Protein AF-A0A076EJC0-F1 (afdb_monomer)

Secondary structure (DSSP, 8-state):
-HHHHHHHHHHT-HHHHHHHHTTHHHHHHHHHTTT-TTTSSS-EETTEEHHHHHHHHHHHHHHHHHHHHHHHHHHHHHTT--

Nearest PDB structures (foldseek):
  5eg1-assembly1_B  TM=3.806E-01  e=9.203E+00  Escherichia coli

Organism: Rhodococcus opacus (NCBI:txid37919)

pLDDT: mean 78.68, std 12.56, range [49.0, 94.19]

Sequence (82 aa):
MQRDAILGAIEDSPQRRWLLLVPVAPVLALVTAVWLPFVNTADLWLGMPRLLVWCSAWVLLLLPALAAVEFGLVRPHEEATL

Radius of gyration: 19.25 Å; Cα contacts (8 Å, |Δi|>4): 50; chains: 1; bounding box: 35×27×53 Å

Structure (mmCIF, N/CA/C/O backbone):
data_AF-A0A076EJC0-F1
#
_entry.id   AF-A0A076EJC0-F1
#
loop_
_atom_site.group_PDB
_atom_site.id
_atom_site.type_symbol
_atom_site.label_atom_id
_atom_site.label_alt_id
_atom_site.label_comp_id
_atom_site.label_asym_id
_atom_site.label_entity_id
_atom_site.label_seq_id
_atom_site.pdbx_PDB_ins_code
_atom_site.Cartn_x
_atom_site.Cartn_y
_atom_site.Cartn_z
_atom_site.occupancy
_atom_site.B_iso_or_equiv
_atom_site.auth_seq_id
_atom_site.auth_comp_id
_atom_site.auth_asym_id
_atom_site.auth_atom_id
_atom_site.pdbx_PDB_model_num
ATOM 1 N N . MET A 1 1 ? 23.586 -15.122 -34.732 1.00 60.25 1 MET A N 1
A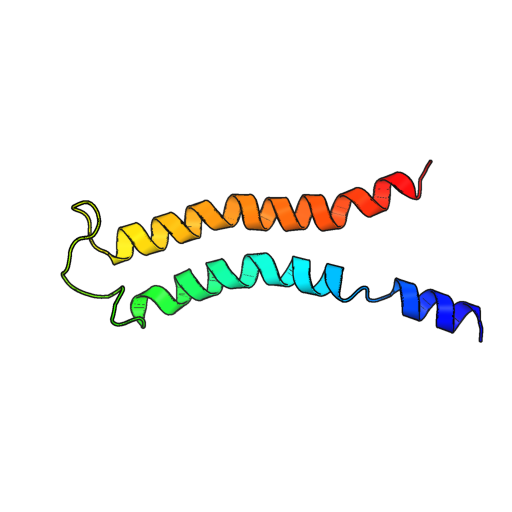TOM 2 C CA . MET A 1 1 ? 24.337 -15.447 -33.503 1.00 60.25 1 MET A CA 1
ATOM 3 C C . MET A 1 1 ? 24.655 -14.217 -32.660 1.00 60.25 1 MET A C 1
ATOM 5 O O . M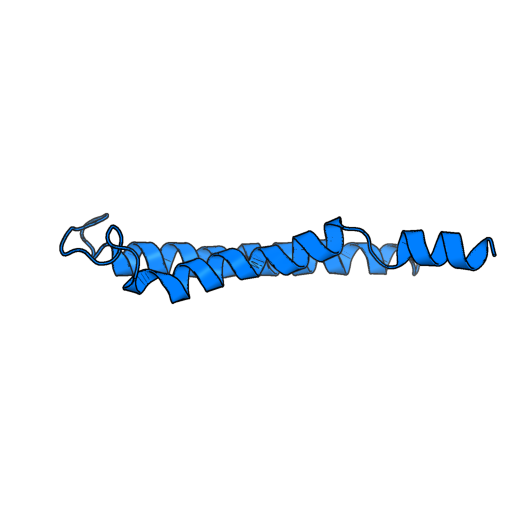ET A 1 1 ? 24.072 -14.096 -31.598 1.00 60.25 1 MET A O 1
ATOM 9 N N . GLN A 1 2 ? 25.502 -13.270 -33.088 1.00 66.88 2 GLN A N 1
ATOM 10 C CA . GLN A 1 2 ? 25.836 -12.104 -32.239 1.00 66.88 2 GLN A CA 1
ATOM 11 C C . GLN A 1 2 ? 24.678 -11.106 -32.054 1.00 66.88 2 GLN A C 1
ATOM 13 O O . GLN A 1 2 ? 24.541 -10.518 -30.987 1.00 66.88 2 GLN A O 1
ATOM 18 N N . ARG A 1 3 ? 23.804 -10.956 -33.061 1.00 62.09 3 ARG A N 1
ATOM 19 C CA . ARG A 1 3 ? 22.576 -10.146 -32.948 1.00 62.09 3 ARG A CA 1
ATOM 20 C C . ARG A 1 3 ? 21.619 -10.687 -31.887 1.00 62.09 3 ARG A C 1
ATOM 22 O O . ARG A 1 3 ? 21.034 -9.892 -31.172 1.00 62.09 3 ARG A O 1
ATOM 29 N N . ASP A 1 4 ? 21.526 -12.004 -31.745 1.00 64.88 4 ASP A N 1
ATOM 30 C CA . ASP A 1 4 ? 20.619 -12.663 -30.796 1.00 64.88 4 ASP A CA 1
ATOM 31 C C . ASP A 1 4 ? 21.137 -12.523 -29.351 1.00 64.88 4 ASP A C 1
ATOM 33 O O . ASP A 1 4 ? 20.358 -12.351 -28.422 1.00 64.88 4 ASP A O 1
ATOM 37 N N . ALA A 1 5 ? 22.464 -12.498 -29.171 1.00 67.56 5 ALA A N 1
ATOM 38 C CA . ALA A 1 5 ? 23.110 -12.226 -27.884 1.00 67.56 5 ALA A CA 1
ATOM 39 C C . ALA A 1 5 ? 23.002 -10.751 -27.454 1.00 67.56 5 ALA A C 1
ATOM 41 O O . ALA A 1 5 ? 22.859 -10.462 -26.270 1.00 67.56 5 ALA A O 1
ATOM 42 N N . ILE A 1 6 ? 23.050 -9.818 -28.413 1.00 61.19 6 ILE A N 1
ATOM 43 C CA . ILE A 1 6 ? 22.840 -8.386 -28.155 1.00 61.19 6 ILE A CA 1
ATOM 44 C C . ILE A 1 6 ? 21.360 -8.112 -27.869 1.00 61.19 6 ILE A C 1
ATOM 46 O O . ILE A 1 6 ? 21.058 -7.388 -26.928 1.00 61.19 6 ILE A O 1
ATOM 50 N N . LEU A 1 7 ? 20.442 -8.733 -28.617 1.00 64.81 7 LEU A N 1
ATOM 51 C CA . LEU A 1 7 ? 19.005 -8.640 -28.356 1.00 64.81 7 LEU A CA 1
ATOM 52 C C . LEU A 1 7 ? 18.665 -9.217 -26.978 1.00 64.81 7 LEU A C 1
ATOM 54 O O . LEU A 1 7 ? 18.077 -8.497 -26.187 1.00 64.81 7 LEU A O 1
ATOM 58 N N . GLY A 1 8 ? 19.167 -10.401 -26.611 1.00 60.09 8 GLY A N 1
ATOM 59 C CA . GLY A 1 8 ? 18.945 -10.984 -25.280 1.00 60.09 8 GLY A CA 1
ATOM 60 C C . GLY A 1 8 ? 19.529 -10.178 -24.106 1.00 60.09 8 GLY A C 1
ATOM 61 O O . GLY A 1 8 ? 19.025 -10.273 -22.991 1.00 60.09 8 GLY A O 1
ATOM 62 N N . ALA A 1 9 ? 20.557 -9.352 -24.336 1.00 61.62 9 ALA A N 1
ATOM 63 C CA . ALA A 1 9 ? 21.090 -8.426 -23.330 1.00 61.62 9 ALA A CA 1
ATOM 64 C C . ALA A 1 9 ? 20.244 -7.143 -23.178 1.00 61.62 9 ALA A C 1
ATOM 66 O O . ALA A 1 9 ? 20.287 -6.497 -22.131 1.00 61.62 9 ALA A O 1
ATOM 67 N N . ILE A 1 10 ? 19.484 -6.780 -24.217 1.00 57.22 10 ILE A N 1
ATOM 68 C CA . ILE A 1 10 ? 18.568 -5.629 -24.249 1.00 57.22 10 ILE A CA 1
ATOM 69 C C . ILE A 1 10 ? 17.148 -6.045 -23.808 1.00 57.22 10 ILE A C 1
ATOM 71 O O . ILE A 1 10 ? 16.417 -5.230 -23.248 1.00 57.22 10 ILE A O 1
ATOM 75 N N . GLU A 1 11 ? 16.771 -7.307 -24.032 1.00 63.09 11 GLU A N 1
ATOM 76 C CA . GLU A 1 11 ? 15.397 -7.822 -23.948 1.00 63.09 11 GLU A CA 1
ATOM 77 C C . GLU A 1 11 ? 14.860 -7.952 -22.517 1.00 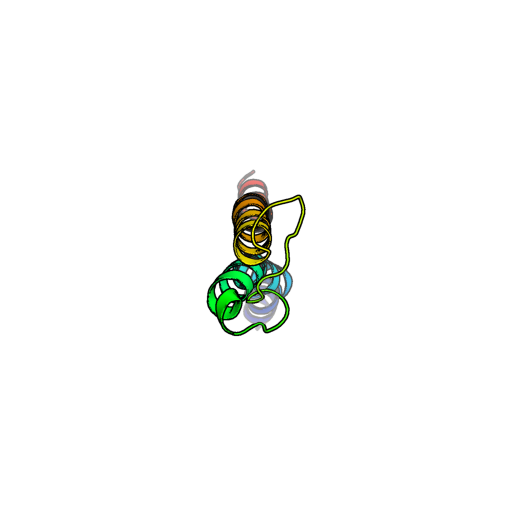63.09 11 GLU A C 1
ATOM 79 O O . GLU A 1 11 ? 13.658 -7.823 -22.327 1.00 63.09 11 GLU A O 1
ATOM 84 N N . ASP A 1 12 ? 15.711 -8.065 -21.493 1.00 61.03 12 ASP A N 1
ATOM 85 C CA . ASP A 1 12 ? 15.257 -8.067 -20.099 1.00 61.03 12 ASP A CA 1
ATOM 86 C C . ASP A 1 12 ? 16.333 -7.521 -19.157 1.00 61.03 12 ASP A C 1
ATOM 88 O O . ASP A 1 12 ? 17.053 -8.265 -18.487 1.00 61.03 12 ASP A O 1
ATOM 92 N N . SER A 1 13 ? 16.437 -6.193 -19.040 1.00 65.62 13 SER A N 1
ATOM 93 C CA . SER A 1 13 ? 17.171 -5.648 -17.900 1.00 65.62 13 SER A CA 1
ATOM 94 C C . SER A 1 13 ? 16.383 -5.997 -16.622 1.00 65.62 13 SER A C 1
ATOM 96 O O . SER A 1 13 ? 15.232 -5.571 -16.464 1.00 65.62 13 SER A O 1
ATOM 98 N N . PRO A 1 14 ? 16.959 -6.764 -15.672 1.00 69.88 14 PRO A N 1
ATOM 99 C CA . PRO A 1 14 ? 16.268 -7.164 -14.439 1.00 69.88 14 PRO A CA 1
ATOM 100 C C . PRO A 1 14 ? 15.753 -5.955 -13.644 1.00 69.88 14 PRO A C 1
ATOM 102 O O . PRO A 1 14 ? 14.802 -6.062 -12.874 1.00 69.88 14 PRO A O 1
ATOM 105 N N . GLN A 1 15 ? 16.343 -4.789 -13.893 1.00 74.12 15 GLN A N 1
ATOM 106 C CA . GLN A 1 15 ? 15.968 -3.491 -13.361 1.00 74.12 15 GLN A CA 1
ATOM 107 C C . GLN A 1 15 ? 14.591 -3.007 -13.845 1.00 74.12 15 GLN A C 1
ATOM 109 O O . GLN A 1 15 ? 13.808 -2.521 -13.033 1.00 74.12 15 GLN A O 1
ATOM 114 N N . ARG A 1 16 ? 14.243 -3.209 -15.127 1.00 70.56 16 ARG A N 1
ATOM 115 C CA . ARG A 1 16 ? 12.921 -2.873 -15.689 1.00 70.56 16 ARG A CA 1
ATOM 116 C C . ARG A 1 16 ? 11.825 -3.727 -15.054 1.00 70.56 16 ARG A C 1
ATOM 118 O O . ARG A 1 16 ? 10.770 -3.223 -14.672 1.00 70.56 16 ARG A O 1
ATOM 125 N N . ARG A 1 17 ? 12.118 -5.017 -14.871 1.00 75.75 17 ARG A N 1
ATOM 126 C CA . ARG A 1 17 ? 11.239 -5.962 -14.174 1.00 75.75 17 ARG A CA 1
ATOM 127 C C . ARG A 1 17 ? 11.081 -5.604 -12.696 1.00 75.75 17 ARG A C 1
ATOM 129 O O . ARG A 1 17 ? 9.969 -5.660 -12.186 1.00 75.75 17 ARG A O 1
ATOM 136 N N . TRP A 1 18 ? 12.156 -5.191 -12.025 1.00 77.75 18 TRP A N 1
ATOM 137 C CA . TRP A 1 18 ? 12.105 -4.710 -10.641 1.00 77.75 18 TRP A CA 1
ATOM 138 C C . TRP A 1 18 ? 11.260 -3.444 -10.488 1.00 77.75 18 TRP A C 1
ATOM 140 O O . TRP A 1 18 ? 10.448 -3.374 -9.571 1.00 77.75 18 TRP A O 1
ATOM 150 N N . LEU A 1 19 ? 11.391 -2.480 -11.407 1.00 80.62 19 LEU A N 1
ATOM 151 C CA . LEU A 1 19 ? 10.572 -1.265 -11.432 1.00 80.62 19 LEU A CA 1
ATOM 152 C C . LEU A 1 19 ? 9.080 -1.602 -11.527 1.00 80.62 19 LEU A C 1
ATOM 154 O O . LEU A 1 19 ? 8.293 -1.104 -10.730 1.00 80.62 19 LEU A O 1
ATOM 158 N N . LEU A 1 20 ? 8.690 -2.525 -12.411 1.00 79.62 20 LEU A N 1
ATOM 159 C CA . LEU A 1 20 ? 7.295 -2.972 -12.530 1.00 79.62 20 LEU A CA 1
ATOM 160 C C . LEU A 1 20 ? 6.735 -3.612 -11.245 1.00 79.62 20 LEU A C 1
ATOM 162 O O . LEU A 1 20 ? 5.522 -3.606 -11.041 1.00 79.62 20 LEU A O 1
ATOM 166 N N . LEU A 1 21 ? 7.594 -4.141 -10.367 1.00 84.75 21 LEU A N 1
ATOM 167 C CA . LEU A 1 21 ? 7.189 -4.722 -9.084 1.00 84.75 21 LEU A CA 1
ATOM 168 C C . LEU A 1 21 ? 7.032 -3.680 -7.965 1.00 84.75 21 LEU A C 1
ATOM 170 O O . LEU A 1 21 ? 6.380 -3.969 -6.963 1.00 84.75 21 LEU A O 1
ATOM 174 N N . VAL A 1 22 ? 7.562 -2.464 -8.123 1.00 86.94 22 VAL A N 1
ATOM 175 C CA . VAL A 1 22 ? 7.456 -1.381 -7.127 1.00 86.94 22 VAL A CA 1
ATOM 176 C C . VAL A 1 22 ? 6.002 -1.080 -6.717 1.00 86.94 22 VAL A C 1
ATOM 178 O O . VAL A 1 22 ? 5.739 -1.049 -5.515 1.00 86.94 22 VAL A O 1
ATOM 181 N N . PRO A 1 23 ? 5.025 -0.921 -7.636 1.00 87.69 23 PRO A N 1
ATOM 182 C CA . PRO A 1 23 ? 3.627 -0.684 -7.262 1.00 87.69 23 PRO A CA 1
ATOM 183 C C . PRO A 1 23 ? 2.914 -1.924 -6.700 1.00 87.69 23 PRO A C 1
ATOM 185 O O . PRO A 1 23 ? 1.852 -1.794 -6.095 1.00 87.69 23 PRO A O 1
ATOM 188 N N . VAL A 1 24 ? 3.485 -3.125 -6.835 1.00 89.31 24 VAL A N 1
ATOM 189 C CA . VAL A 1 24 ? 2.889 -4.347 -6.268 1.00 89.31 24 VAL A CA 1
ATOM 190 C C . VAL A 1 24 ? 2.938 -4.314 -4.739 1.00 89.31 24 VAL A C 1
ATOM 192 O O . VAL A 1 24 ? 1.988 -4.738 -4.085 1.00 89.31 24 VAL A O 1
ATOM 195 N N . ALA A 1 25 ? 4.002 -3.756 -4.156 1.00 88.94 25 ALA A N 1
ATOM 196 C CA . ALA A 1 25 ? 4.155 -3.644 -2.707 1.00 88.94 25 ALA A CA 1
ATOM 197 C C . ALA A 1 25 ? 3.009 -2.865 -2.015 1.00 88.94 25 ALA A C 1
ATOM 199 O O . ALA A 1 25 ? 2.379 -3.440 -1.122 1.00 88.94 25 ALA A O 1
ATOM 200 N N . PRO A 1 26 ? 2.668 -1.618 -2.408 1.00 89.50 26 PRO A N 1
ATOM 201 C CA . PRO A 1 26 ? 1.556 -0.887 -1.799 1.00 89.50 26 PRO A CA 1
ATOM 202 C C . PRO A 1 26 ? 0.200 -1.569 -2.021 1.00 89.50 26 PRO A C 1
ATOM 204 O O . PRO A 1 26 ? -0.624 -1.590 -1.109 1.00 89.50 26 PRO A O 1
ATOM 207 N N . VAL A 1 27 ? -0.027 -2.189 -3.185 1.00 89.56 27 VAL A N 1
ATOM 208 C CA . VAL A 1 27 ? -1.265 -2.943 -3.448 1.00 89.56 27 VAL A CA 1
ATOM 209 C C . VAL A 1 27 ? -1.400 -4.123 -2.486 1.00 89.56 27 VAL A C 1
ATOM 211 O O . VAL A 1 27 ? -2.445 -4.291 -1.859 1.00 89.56 27 VAL A O 1
ATOM 214 N N . LEU A 1 28 ? -0.339 -4.915 -2.313 1.00 91.62 28 LEU A N 1
ATOM 215 C CA . LEU A 1 28 ? -0.343 -6.036 -1.375 1.00 91.62 28 LEU A CA 1
ATOM 216 C C . LEU A 1 28 ? -0.550 -5.567 0.065 1.00 91.62 28 LEU A C 1
ATOM 218 O O . LEU A 1 28 ? -1.334 -6.174 0.793 1.00 91.62 28 LEU A O 1
ATOM 222 N N . ALA A 1 29 ? 0.095 -4.476 0.475 1.00 89.38 29 ALA A N 1
ATOM 223 C CA . ALA A 1 29 ? -0.067 -3.919 1.814 1.00 89.38 29 ALA A CA 1
ATOM 224 C C . ALA A 1 29 ? -1.503 -3.441 2.101 1.00 89.38 29 ALA A C 1
ATOM 226 O O . ALA A 1 29 ? -1.970 -3.559 3.236 1.00 89.38 29 ALA A O 1
ATOM 227 N N . LEU A 1 30 ? -2.218 -2.949 1.082 1.00 90.19 30 LEU A N 1
ATOM 228 C CA . LEU A 1 30 ? -3.627 -2.555 1.180 1.00 90.19 30 LEU A CA 1
ATOM 229 C C . LEU A 1 30 ? -4.563 -3.769 1.218 1.00 90.19 30 LEU A C 1
ATOM 231 O O . LEU A 1 30 ? -5.432 -3.846 2.082 1.00 90.19 30 LEU A O 1
ATOM 235 N N . VAL A 1 31 ? -4.364 -4.746 0.328 1.00 91.19 31 VAL A N 1
ATOM 236 C CA . VAL A 1 31 ? -5.190 -5.967 0.266 1.00 91.19 31 VAL A CA 1
ATOM 237 C C . VAL A 1 31 ? -5.047 -6.802 1.539 1.00 91.19 31 VAL A C 1
ATOM 239 O O . VAL A 1 31 ? -6.017 -7.374 2.037 1.00 91.19 31 VAL A O 1
ATOM 242 N N . THR A 1 32 ? -3.840 -6.857 2.097 1.00 90.69 32 THR A N 1
ATOM 243 C CA . THR A 1 32 ? -3.558 -7.643 3.303 1.00 90.69 32 THR A CA 1
ATOM 244 C C . THR A 1 32 ? -3.901 -6.908 4.597 1.00 90.69 32 THR A C 1
ATOM 246 O O . THR A 1 32 ? -3.964 -7.555 5.638 1.00 90.69 32 THR A O 1
ATOM 249 N N . ALA A 1 33 ? -4.205 -5.603 4.561 1.00 87.19 33 ALA A N 1
ATOM 250 C CA . ALA A 1 33 ? -4.422 -4.775 5.753 1.00 87.19 33 ALA A CA 1
ATOM 251 C C . ALA A 1 3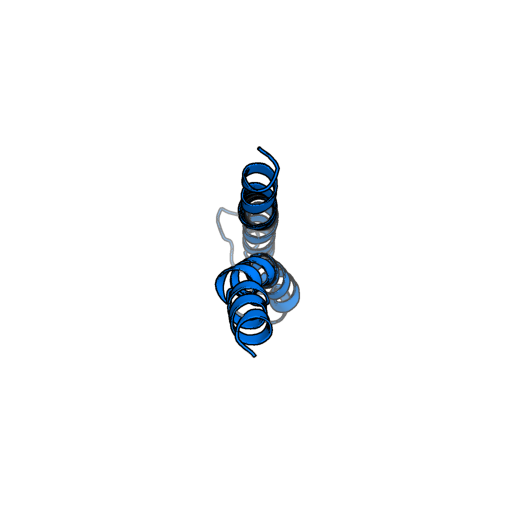3 ? -5.436 -5.365 6.756 1.00 87.19 33 ALA A C 1
ATOM 253 O O . ALA A 1 33 ? -5.251 -5.241 7.964 1.00 87.19 33 ALA A O 1
ATOM 254 N N . VAL A 1 34 ? -6.477 -6.050 6.269 1.00 83.94 34 VAL A N 1
ATOM 255 C CA . VAL A 1 34 ? -7.528 -6.674 7.101 1.00 83.94 34 VAL A CA 1
ATOM 256 C C . VAL A 1 34 ? -7.027 -7.915 7.853 1.00 83.94 34 VAL A C 1
ATOM 258 O O . VAL A 1 34 ? -7.498 -8.217 8.950 1.00 83.94 34 VAL A O 1
ATOM 261 N N . TRP A 1 35 ? -6.053 -8.620 7.277 1.00 86.06 35 TRP A N 1
ATOM 262 C CA . TRP A 1 35 ? -5.477 -9.854 7.815 1.00 86.06 35 TRP A CA 1
ATOM 263 C C . TRP A 1 35 ? -4.291 -9.601 8.749 1.00 86.06 35 TRP A C 1
ATOM 265 O O . TRP A 1 35 ? -3.858 -10.511 9.451 1.00 86.06 35 TRP A O 1
ATOM 275 N N . LEU A 1 36 ? -3.757 -8.377 8.770 1.00 85.38 36 LEU A N 1
ATOM 276 C CA . LEU A 1 36 ? -2.629 -7.993 9.612 1.00 85.38 36 LEU A CA 1
ATOM 277 C C . LEU A 1 36 ? -3.116 -7.700 11.044 1.00 85.38 36 LEU A C 1
ATOM 279 O O . LEU A 1 36 ? -3.754 -6.667 11.268 1.00 85.38 36 LEU A O 1
ATOM 283 N N . PRO A 1 37 ? -2.772 -8.530 12.050 1.00 82.19 37 PRO A N 1
ATOM 284 C CA . PRO A 1 37 ? -3.278 -8.365 13.414 1.00 82.19 37 PRO A CA 1
ATOM 285 C C . PRO A 1 37 ? -2.776 -7.083 14.094 1.00 82.19 37 PRO A C 1
ATOM 287 O O . PRO A 1 37 ? -3.388 -6.622 15.045 1.00 82.19 37 PRO A O 1
ATOM 290 N N . PHE A 1 38 ? -1.694 -6.462 13.616 1.00 81.62 38 PHE A N 1
ATOM 291 C CA . PHE A 1 38 ? -1.217 -5.176 14.142 1.00 81.62 38 PHE A CA 1
ATOM 292 C C . PHE A 1 38 ? -1.919 -3.961 13.517 1.00 81.62 38 PHE A C 1
ATOM 294 O O . PHE A 1 38 ? -1.947 -2.894 14.125 1.00 81.62 38 PHE A O 1
ATOM 301 N N . VAL A 1 39 ? -2.517 -4.115 12.331 1.00 81.44 39 VAL A N 1
ATOM 302 C CA . VAL A 1 39 ? -3.308 -3.068 11.662 1.00 81.44 39 VAL A CA 1
ATOM 303 C C . VAL A 1 39 ? -4.767 -3.156 12.102 1.00 81.44 39 VAL A C 1
ATOM 305 O O . VAL A 1 39 ? -5.383 -2.144 12.433 1.00 81.44 39 VAL A O 1
ATOM 308 N N . ASN A 1 40 ? -5.305 -4.375 12.160 1.00 81.88 40 ASN A N 1
ATOM 309 C CA . ASN A 1 40 ? -6.691 -4.657 12.510 1.00 81.88 40 ASN A CA 1
ATOM 310 C C . ASN A 1 40 ? -6.876 -4.812 14.027 1.00 81.88 40 ASN A C 1
ATOM 312 O O . ASN A 1 40 ? -7.133 -5.892 14.554 1.00 81.88 40 ASN A O 1
ATOM 316 N N . THR A 1 41 ? -6.682 -3.716 14.748 1.00 79.75 41 THR A N 1
ATOM 317 C CA . THR A 1 41 ? -6.785 -3.653 16.211 1.00 79.75 41 THR A CA 1
ATOM 318 C C . THR A 1 41 ? -7.470 -2.364 16.634 1.00 79.75 41 THR A C 1
ATOM 320 O O . THR A 1 41 ? -7.399 -1.360 15.932 1.00 79.75 41 THR A O 1
ATOM 323 N N . ALA A 1 42 ? -8.094 -2.380 17.813 1.00 79.06 42 ALA A N 1
ATOM 324 C CA . ALA A 1 42 ? -8.831 -1.245 18.382 1.00 79.06 42 ALA A CA 1
ATOM 325 C C . ALA A 1 42 ? 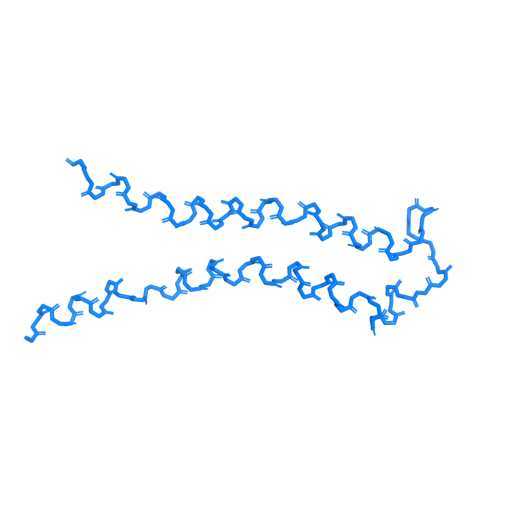-7.944 -0.087 18.881 1.00 79.06 42 ALA A C 1
ATOM 327 O O . ALA A 1 42 ? -8.424 0.842 19.523 1.00 79.06 42 ALA A O 1
ATOM 328 N N . ASP A 1 43 ? -6.645 -0.161 18.636 1.00 82.12 43 ASP A N 1
ATOM 329 C CA . ASP A 1 43 ? -5.684 0.826 19.101 1.00 82.12 43 ASP A CA 1
ATOM 330 C C . ASP A 1 43 ? -5.626 2.012 18.130 1.00 82.12 43 ASP A C 1
ATOM 332 O O . ASP A 1 43 ? -6.044 1.932 16.966 1.00 82.12 43 ASP A O 1
ATOM 336 N N . LEU A 1 44 ? -5.082 3.119 18.616 1.00 83.19 44 LEU A N 1
ATOM 337 C CA . LEU A 1 44 ? -5.095 4.390 17.911 1.00 83.19 44 LEU A CA 1
ATOM 338 C C . LEU A 1 44 ? -3.673 4.782 17.513 1.00 83.19 44 LEU A C 1
ATOM 340 O O . LEU A 1 44 ? -2.770 4.861 18.342 1.00 83.19 44 LEU A O 1
ATOM 344 N N . TRP A 1 45 ? -3.478 5.085 16.232 1.00 85.69 45 TRP A N 1
ATOM 345 C CA . TRP A 1 45 ? -2.284 5.765 15.731 1.00 85.69 45 TRP A CA 1
ATOM 346 C C . TRP A 1 45 ? -2.645 7.198 15.374 1.00 85.69 45 TRP A C 1
ATOM 348 O O . TRP A 1 45 ? -3.604 7.432 14.645 1.00 85.69 45 TRP A O 1
ATOM 358 N N . LEU A 1 46 ? -1.888 8.168 15.897 1.00 83.94 46 LEU A N 1
ATOM 359 C CA . LEU A 1 46 ? -2.144 9.601 15.676 1.00 83.94 46 LEU A CA 1
ATOM 360 C C . LEU A 1 46 ? -3.586 10.030 16.042 1.00 83.94 46 LEU A C 1
ATOM 362 O O . LEU A 1 46 ? -4.129 10.959 15.455 1.00 83.94 46 LEU A O 1
ATOM 366 N N . GLY A 1 47 ? -4.229 9.334 16.989 1.00 85.94 47 GLY A N 1
ATOM 367 C CA . GLY A 1 47 ? -5.625 9.581 17.374 1.00 85.94 47 GLY A CA 1
ATOM 368 C C . GLY A 1 47 ? -6.681 9.005 16.420 1.00 85.94 47 GLY A C 1
ATOM 369 O O . GLY A 1 47 ? -7.869 9.207 16.654 1.00 85.94 47 GLY A O 1
ATOM 370 N N . MET A 1 48 ? -6.282 8.265 15.380 1.00 86.56 48 MET A N 1
ATOM 371 C CA . MET A 1 48 ? -7.177 7.581 14.440 1.00 86.56 48 MET A CA 1
ATOM 372 C C . MET A 1 48 ? -6.998 6.055 14.482 1.00 86.56 48 MET A C 1
ATOM 374 O O . MET A 1 48 ? -5.940 5.571 14.890 1.00 86.56 48 MET A O 1
ATOM 378 N N . PRO A 1 49 ? -8.002 5.268 14.043 1.00 87.19 49 PRO A N 1
ATOM 379 C CA . PRO A 1 49 ? -7.857 3.827 13.858 1.00 87.19 49 PRO A CA 1
ATOM 380 C C . PRO A 1 49 ? -6.587 3.473 13.075 1.00 87.19 49 PRO A C 1
ATOM 382 O O . PRO A 1 49 ? -6.368 4.008 11.983 1.00 87.19 49 PRO A O 1
ATOM 385 N N . ARG A 1 50 ? -5.773 2.538 13.589 1.00 88.81 50 ARG A N 1
ATOM 386 C CA . ARG A 1 50 ? -4.525 2.095 12.927 1.00 88.81 50 ARG A CA 1
ATOM 387 C C . ARG A 1 50 ? -4.726 1.710 11.464 1.00 88.81 50 ARG A C 1
ATOM 389 O O . ARG A 1 50 ? -3.881 2.011 10.626 1.00 88.81 50 ARG A O 1
ATOM 396 N N . LEU A 1 51 ? -5.873 1.112 11.153 1.00 88.12 51 LEU A N 1
ATOM 397 C CA . LEU A 1 51 ? -6.254 0.720 9.800 1.00 88.12 51 LEU A CA 1
ATOM 398 C C . LEU A 1 51 ? -6.390 1.915 8.845 1.00 88.12 51 LEU A C 1
ATOM 400 O O . LEU A 1 51 ? -5.928 1.836 7.710 1.00 88.12 51 LEU A O 1
ATOM 404 N N . LEU A 1 52 ? -6.934 3.047 9.307 1.00 88.81 52 LEU A N 1
ATOM 405 C CA . LEU A 1 52 ? -7.014 4.267 8.498 1.00 88.81 52 LEU A CA 1
ATOM 406 C C . LEU A 1 52 ? -5.629 4.858 8.235 1.00 88.81 52 LEU A C 1
ATOM 408 O O . LEU A 1 52 ? -5.341 5.249 7.104 1.00 88.81 52 LEU A O 1
ATOM 412 N N . VAL A 1 53 ? -4.763 4.894 9.250 1.00 91.50 53 VAL A N 1
ATOM 413 C CA . VAL A 1 53 ? -3.395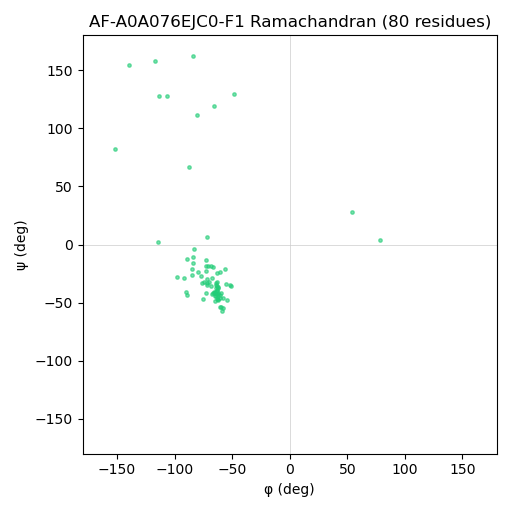 5.417 9.110 1.00 91.50 53 VAL A CA 1
ATOM 414 C C . VAL A 1 53 ? -2.577 4.543 8.161 1.00 91.50 53 VAL A C 1
ATOM 416 O O . VAL A 1 53 ? -1.916 5.063 7.265 1.00 91.50 53 VAL A O 1
ATOM 419 N N . TRP A 1 54 ? -2.678 3.220 8.305 1.00 91.31 54 TRP A N 1
ATOM 420 C CA . TRP A 1 54 ? -2.023 2.250 7.432 1.00 91.31 54 TRP A CA 1
ATOM 421 C C . TRP A 1 54 ? -2.466 2.411 5.977 1.00 91.31 54 TRP A C 1
ATOM 423 O O . TRP A 1 54 ? -1.629 2.614 5.099 1.00 91.31 54 TRP A O 1
ATOM 433 N N . CYS A 1 55 ? -3.776 2.391 5.717 1.00 90.81 55 CYS A N 1
ATOM 434 C CA . CYS A 1 55 ? -4.299 2.555 4.363 1.00 90.81 55 CYS A CA 1
ATOM 435 C C . CYS A 1 55 ? -3.894 3.904 3.762 1.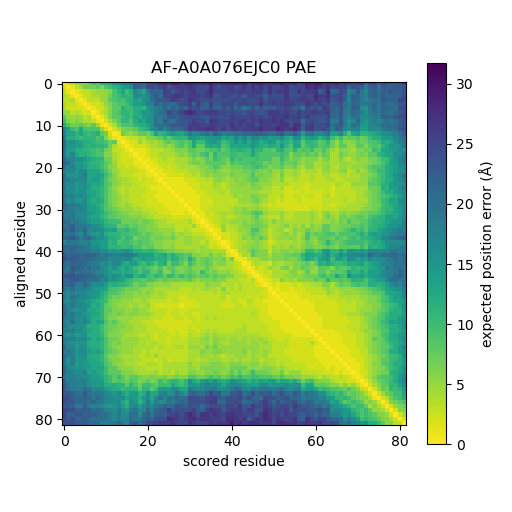00 90.81 55 CYS A C 1
ATOM 437 O O . CYS A 1 55 ? -3.449 3.949 2.620 1.00 90.81 55 CYS A O 1
ATOM 439 N N . SER A 1 56 ? -3.975 4.990 4.534 1.00 92.62 56 SER A N 1
ATOM 440 C CA . SER A 1 56 ? -3.596 6.326 4.058 1.00 92.62 56 SER A CA 1
ATOM 441 C C . SER A 1 56 ? -2.117 6.398 3.683 1.00 92.62 56 SER A C 1
ATOM 443 O O . SER A 1 56 ? -1.783 6.918 2.622 1.00 92.62 56 SER A O 1
ATOM 445 N N . ALA A 1 57 ? -1.228 5.827 4.501 1.00 93.12 57 ALA A N 1
ATOM 446 C CA . ALA A 1 57 ? 0.202 5.785 4.207 1.00 93.12 57 ALA A CA 1
ATOM 447 C C . ALA A 1 57 ? 0.499 5.034 2.896 1.00 93.12 57 ALA A C 1
ATOM 449 O O . ALA A 1 57 ? 1.239 5.536 2.049 1.00 93.12 57 ALA A O 1
ATOM 450 N N . TRP A 1 58 ? -0.118 3.866 2.691 1.00 93.94 58 TRP A N 1
ATOM 451 C CA . TRP A 1 58 ? 0.085 3.072 1.475 1.00 93.94 58 TRP A CA 1
ATOM 452 C C . TRP A 1 58 ? -0.566 3.682 0.231 1.00 93.94 58 TRP A C 1
ATOM 454 O O . TRP A 1 58 ? 0.005 3.592 -0.854 1.00 93.94 58 TRP A O 1
ATOM 464 N N . VAL A 1 59 ? -1.706 4.361 0.379 1.00 93.75 59 VAL A N 1
ATOM 465 C CA . VAL A 1 59 ? -2.327 5.132 -0.708 1.00 93.75 59 VAL A CA 1
ATOM 466 C C . VAL A 1 59 ? -1.433 6.296 -1.130 1.00 93.75 59 VAL A C 1
ATOM 468 O O . VAL A 1 59 ? -1.213 6.494 -2.322 1.00 93.75 59 VAL A O 1
ATOM 471 N N . LEU A 1 60 ? -0.859 7.036 -0.178 1.00 94.19 60 LEU A N 1
ATOM 472 C CA . LEU A 1 60 ? 0.074 8.122 -0.487 1.00 94.19 60 LEU A CA 1
ATOM 473 C C . LEU A 1 60 ? 1.346 7.612 -1.172 1.00 94.19 60 LEU A C 1
ATOM 475 O O . LEU A 1 60 ? 1.878 8.303 -2.035 1.00 94.19 60 LEU A O 1
ATOM 479 N N . LEU A 1 61 ? 1.804 6.400 -0.840 1.00 92.12 61 LEU A N 1
ATOM 480 C CA . LEU A 1 61 ? 2.955 5.754 -1.477 1.00 92.12 61 LEU A CA 1
ATOM 481 C C . LEU A 1 61 ? 2.684 5.243 -2.901 1.00 92.12 61 LEU A C 1
ATOM 483 O O . LEU A 1 61 ? 3.641 5.064 -3.654 1.00 92.12 61 LEU A O 1
ATOM 487 N N . LEU A 1 62 ? 1.425 5.055 -3.317 1.00 90.06 62 LEU A N 1
ATOM 488 C CA . LEU A 1 62 ? 1.109 4.660 -4.699 1.00 90.06 62 LEU A CA 1
ATOM 489 C C . LEU A 1 62 ? 1.542 5.721 -5.714 1.00 90.06 62 LEU A C 1
ATOM 491 O O . LEU A 1 62 ? 2.063 5.372 -6.769 1.00 90.06 62 LEU A O 1
ATOM 495 N N . LEU A 1 63 ? 1.361 7.003 -5.391 1.00 90.88 63 LEU A N 1
ATOM 496 C CA . LEU A 1 63 ? 1.731 8.122 -6.262 1.00 90.88 63 LEU A CA 1
ATOM 497 C C . LEU A 1 63 ? 3.230 8.120 -6.619 1.00 90.88 63 LEU A C 1
ATOM 499 O O . LEU A 1 63 ? 3.550 8.040 -7.805 1.00 90.88 63 LEU A O 1
ATOM 503 N N . PRO A 1 64 ? 4.168 8.151 -5.650 1.00 89.81 64 PRO A N 1
ATOM 504 C CA . PRO A 1 64 ? 5.590 8.082 -5.956 1.00 89.81 64 PRO A CA 1
ATOM 505 C C . PRO A 1 64 ? 6.006 6.715 -6.512 1.00 89.81 64 PRO A C 1
ATOM 507 O O . PRO A 1 64 ? 6.936 6.666 -7.310 1.00 89.81 64 PRO A O 1
ATOM 510 N N . ALA A 1 65 ? 5.332 5.614 -6.150 1.00 87.38 65 ALA A N 1
ATOM 511 C CA . ALA A 1 65 ? 5.608 4.298 -6.729 1.00 87.38 65 ALA A CA 1
ATOM 512 C C . ALA A 1 65 ? 5.312 4.268 -8.236 1.00 87.38 65 ALA A C 1
ATOM 514 O O . ALA A 1 65 ? 6.145 3.812 -9.015 1.00 87.38 65 ALA A O 1
ATOM 515 N N . LEU A 1 66 ? 4.158 4.793 -8.653 1.00 88.31 66 LEU A N 1
ATOM 516 C CA . LEU A 1 66 ? 3.791 4.907 -10.064 1.00 88.31 66 LEU A CA 1
ATOM 517 C C . LEU A 1 66 ? 4.699 5.895 -10.798 1.00 88.31 66 LEU A C 1
ATOM 519 O O . LEU A 1 66 ? 5.181 5.576 -11.882 1.00 88.31 66 LEU A O 1
ATOM 523 N N . ALA A 1 67 ? 5.012 7.034 -10.178 1.00 87.19 67 ALA A N 1
ATOM 524 C CA . ALA A 1 67 ? 5.961 7.990 -10.736 1.00 87.19 67 ALA A CA 1
ATOM 525 C C . ALA A 1 67 ? 7.349 7.358 -10.945 1.00 87.19 67 ALA A C 1
ATOM 527 O O . ALA A 1 67 ? 7.965 7.560 -11.984 1.00 87.19 67 ALA A O 1
ATOM 528 N N . ALA A 1 68 ? 7.844 6.545 -10.005 1.00 84.94 68 ALA A N 1
ATOM 529 C CA . ALA A 1 68 ? 9.122 5.846 -10.153 1.00 84.94 68 ALA A CA 1
ATOM 530 C C . ALA A 1 68 ? 9.118 4.869 -11.339 1.00 84.94 68 ALA A C 1
ATOM 532 O O . ALA A 1 68 ? 10.117 4.768 -12.051 1.00 84.94 68 ALA A O 1
ATOM 533 N N . VAL A 1 69 ? 7.996 4.182 -11.579 1.00 84.62 69 VAL A N 1
ATOM 534 C CA . VAL A 1 69 ? 7.818 3.333 -12.765 1.00 84.62 69 VAL A CA 1
ATOM 535 C C . VAL A 1 69 ? 7.832 4.172 -14.032 1.00 84.62 69 VAL A C 1
ATOM 537 O O . VAL A 1 69 ? 8.562 3.851 -14.961 1.00 84.62 69 VAL A O 1
ATOM 540 N N . GLU A 1 70 ? 7.076 5.263 -14.072 1.00 83.69 70 GLU A N 1
ATOM 541 C CA . GLU A 1 70 ? 7.024 6.145 -15.234 1.00 83.69 70 GLU A CA 1
ATOM 542 C C . GLU A 1 70 ? 8.404 6.743 -15.542 1.00 83.69 70 GLU A C 1
ATOM 544 O O . GLU A 1 70 ? 8.942 6.529 -16.625 1.00 83.69 70 GLU A O 1
ATOM 549 N N . PHE A 1 71 ? 9.058 7.379 -14.569 1.00 79.81 71 PHE A N 1
ATOM 550 C CA . PHE A 1 71 ? 10.390 7.959 -14.753 1.00 79.81 71 PHE A CA 1
ATOM 551 C C . PHE A 1 71 ? 11.469 6.913 -15.059 1.00 79.81 71 PHE A C 1
ATOM 553 O O . PHE A 1 71 ? 12.386 7.201 -15.825 1.00 79.81 71 PHE A O 1
ATOM 560 N N . GLY A 1 72 ? 11.380 5.711 -14.483 1.00 71.06 72 GLY A N 1
ATOM 561 C CA . GLY A 1 72 ? 12.338 4.628 -14.714 1.00 71.06 72 GLY A CA 1
ATOM 562 C C . GLY A 1 72 ? 12.149 3.898 -16.047 1.00 71.06 72 GLY A C 1
ATOM 563 O O . GLY A 1 72 ? 13.114 3.355 -16.581 1.00 71.06 72 GLY A O 1
ATOM 564 N N . LEU A 1 73 ? 10.929 3.881 -16.595 1.00 67.38 73 LEU A N 1
ATOM 565 C CA . LEU A 1 73 ? 10.602 3.207 -17.856 1.00 67.38 73 LEU A CA 1
ATOM 566 C C . LEU A 1 73 ? 10.570 4.140 -19.074 1.00 67.38 73 LEU A C 1
ATOM 568 O O . LEU A 1 73 ? 10.803 3.650 -20.178 1.00 67.38 73 LEU A O 1
ATOM 572 N N . VAL A 1 74 ? 10.272 5.4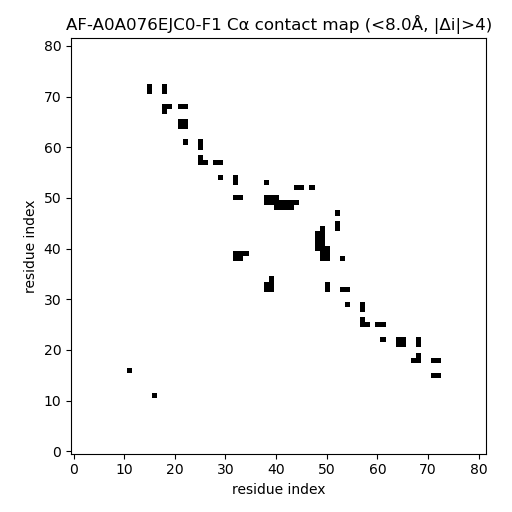35 -18.897 1.00 64.69 74 VAL A N 1
ATOM 573 C CA . VAL A 1 74 ? 10.081 6.410 -19.992 1.00 64.69 74 VAL A CA 1
ATOM 574 C C . VAL A 1 74 ? 11.386 7.108 -20.391 1.00 64.69 74 VAL A C 1
ATOM 576 O O . VAL A 1 74 ? 11.660 7.226 -21.583 1.00 64.69 74 VAL A O 1
ATOM 579 N N . ARG A 1 75 ? 12.249 7.488 -19.435 1.00 60.22 75 ARG A N 1
ATOM 580 C CA . ARG A 1 75 ? 13.535 8.161 -19.735 1.00 60.22 75 ARG A CA 1
ATOM 581 C C . ARG A 1 75 ? 14.481 7.417 -20.695 1.00 60.22 75 ARG A C 1
ATOM 583 O O . ARG A 1 75 ? 15.143 8.095 -21.471 1.00 60.22 75 ARG A O 1
ATOM 590 N N . PRO A 1 76 ? 14.556 6.073 -20.710 1.00 56.88 76 PRO A N 1
ATOM 591 C CA . PRO A 1 76 ? 15.429 5.363 -21.646 1.00 56.88 76 PRO A CA 1
ATOM 592 C C . PRO A 1 76 ? 15.003 5.466 -23.119 1.00 56.88 76 PRO A C 1
ATOM 594 O O . PRO A 1 76 ? 15.809 5.167 -23.994 1.00 56.88 76 PRO A O 1
ATOM 597 N N . HIS A 1 77 ? 13.747 5.827 -23.415 1.00 54.34 77 HIS A N 1
ATOM 598 C CA . HIS A 1 77 ? 13.246 5.836 -24.794 1.00 54.34 77 HIS A CA 1
ATOM 599 C C . HIS A 1 77 ? 13.551 7.128 -25.559 1.00 54.34 77 HIS A C 1
ATOM 601 O O . HIS A 1 77 ? 13.665 7.070 -26.780 1.00 54.34 77 HIS A O 1
ATOM 607 N N . GLU A 1 78 ? 13.717 8.262 -24.873 1.00 57.03 78 GLU A N 1
ATOM 608 C CA . GLU A 1 78 ? 13.968 9.558 -25.526 1.00 57.03 78 GLU A CA 1
ATOM 609 C C . GLU A 1 78 ? 15.417 9.696 -26.026 1.00 57.03 78 GLU A C 1
ATOM 611 O O . GLU A 1 78 ? 15.649 10.263 -27.094 1.0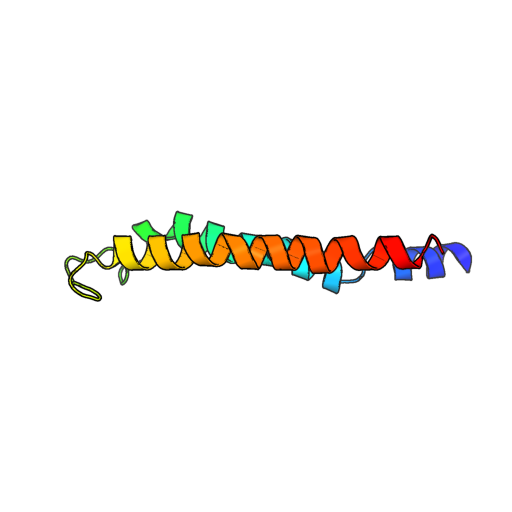0 57.03 78 GLU A O 1
ATOM 616 N N . GLU A 1 79 ? 16.392 9.107 -25.323 1.00 54.84 79 GLU A N 1
ATOM 617 C CA . GLU A 1 79 ? 17.808 9.129 -25.733 1.00 54.84 79 GLU A CA 1
ATOM 618 C C . GLU A 1 79 ? 18.098 8.260 -26.970 1.00 54.84 79 GLU A C 1
ATOM 620 O O . GLU A 1 79 ? 19.104 8.462 -27.638 1.00 54.84 79 GLU A O 1
ATOM 625 N N . ALA A 1 80 ? 17.213 7.320 -27.317 1.00 56.91 80 ALA A N 1
ATOM 626 C CA . ALA A 1 80 ? 17.360 6.477 -28.507 1.00 56.91 80 ALA A CA 1
ATOM 627 C C . ALA A 1 80 ? 16.853 7.143 -29.806 1.00 56.91 80 ALA A C 1
ATOM 629 O O . ALA A 1 80 ? 16.962 6.548 -30.879 1.00 56.91 80 ALA A O 1
ATOM 630 N N . THR A 1 81 ? 16.268 8.343 -29.714 1.00 56.09 81 THR A N 1
ATOM 631 C CA . THR A 1 81 ? 15.645 9.065 -30.841 1.00 56.09 81 THR A CA 1
ATOM 632 C C . THR A 1 81 ? 16.345 10.372 -31.242 1.00 56.09 81 THR A C 1
ATOM 634 O O . THR A 1 81 ? 15.872 11.029 -32.171 1.00 56.09 81 THR A O 1
ATOM 637 N N . LEU A 1 82 ? 17.458 10.735 -30.593 1.00 49.00 82 LEU A N 1
ATOM 638 C CA . LEU A 1 82 ? 18.327 11.870 -30.955 1.00 49.00 82 LEU A CA 1
ATOM 639 C C . LEU A 1 82 ? 19.664 11.379 -31.521 1.00 49.00 82 LEU A C 1
ATOM 641 O O . LEU A 1 82 ? 20.184 12.065 -32.430 1.00 49.00 82 LEU A O 1
#

Solvent-accessible surface area (backbone atoms only — not comparable to full-atom values): 4751 Å² total; per-residue (Å²): 110,71,66,58,56,52,46,60,64,66,73,62,49,68,64,61,59,50,41,69,46,50,50,50,53,40,51,49,56,54,72,44,38,78,77,34,71,86,32,57,47,98,53,67,45,97,85,35,51,28,48,58,53,52,46,50,53,36,57,62,47,42,58,60,31,49,48,49,32,48,61,68,65,50,59,71,58,61,74,78,75,117

Foldseek 3Di:
DVVVVVCVVVVDDVVLVVLVCLLVVLVCQLVCQCVDPVQPDPDDDVNHRSVVVSNVVSVVSNVVSVVSNCCVVPVVVVVVPD

Mean predicted aligned error: 10.46 Å